Protein AF-A0A9Q4BL94-F1 (afdb_monomer_lite)

Sequence (124 aa):
MELKLKEVFRIASYGVIILLIGSLVKSIWLMSIPREQLTIKMFSHMPLSLTNLVNPYKMDHIMVGLFNSINIFEILWILTIGFLIKLLYNIKFTKSVIYSLGVWVLVLIFQTGLNLYVARVFHG

Radius of gyration: 17.13 Å; chains: 1; bounding box: 45×36×47 Å

Foldseek 3Di:
DDDDVVLVVVLVVVLVVLVVVQVVVLVVVQVPDPPVPDDPVSVLARPQFQCVVDPCVVDDPVVSSVSRVHGVSLVVSLQSSLVSCCVPVVDDSVVSSVVSVVVVVVVVVVVVVVVVVVCVVPVD

Structure (mmCIF, N/CA/C/O backbone):
data_AF-A0A9Q4BL94-F1
#
_entry.id   AF-A0A9Q4BL94-F1
#
loop_
_atom_site.group_PDB
_atom_site.id
_atom_site.type_symbol
_atom_site.label_atom_id
_atom_site.label_alt_id
_atom_site.label_comp_id
_atom_site.label_asym_id
_atom_site.label_entity_id
_atom_site.label_seq_id
_atom_site.pdbx_PDB_ins_code
_atom_site.Cartn_x
_atom_site.Cartn_y
_atom_site.Cartn_z
_atom_site.occupancy
_atom_site.B_iso_or_equiv
_atom_site.auth_seq_id
_atom_site.auth_comp_id
_atom_site.auth_asym_id
_atom_site.auth_atom_id
_atom_site.pdbx_PDB_model_num
ATOM 1 N N . MET A 1 1 ? -19.061 -3.035 21.469 1.00 48.56 1 MET A N 1
ATOM 2 C CA . MET A 1 1 ? -18.882 -2.096 20.342 1.00 48.56 1 MET A CA 1
ATOM 3 C C . MET A 1 1 ? -19.044 -2.908 19.072 1.00 48.56 1 MET A C 1
ATOM 5 O O . MET A 1 1 ? -18.126 -3.628 18.707 1.00 48.56 1 MET A O 1
ATOM 9 N N . GLU A 1 2 ? -20.240 -2.918 18.487 1.00 52.53 2 GLU A N 1
ATOM 10 C CA . GLU A 1 2 ? -20.509 -3.692 17.271 1.00 52.53 2 GLU A CA 1
ATOM 11 C C . GLU A 1 2 ? -19.947 -2.942 16.061 1.00 52.53 2 GLU A C 1
ATOM 13 O O . GLU A 1 2 ? -20.432 -1.868 15.703 1.00 52.53 2 GLU A O 1
ATOM 18 N N . LEU A 1 3 ? -18.898 -3.489 15.443 1.00 57.25 3 LEU A N 1
ATOM 19 C CA . LEU A 1 3 ? -18.441 -3.026 14.136 1.00 57.25 3 LEU A CA 1
ATOM 20 C C . LEU A 1 3 ? -19.506 -3.396 13.098 1.00 57.25 3 LEU A C 1
ATOM 22 O O . LEU A 1 3 ? -19.695 -4.571 12.783 1.00 57.25 3 LEU A O 1
ATOM 26 N N . LYS A 1 4 ? -20.198 -2.398 12.541 1.00 73.69 4 LYS A N 1
ATOM 27 C CA . LYS A 1 4 ? -21.145 -2.635 11.447 1.00 73.69 4 LYS A CA 1
ATOM 28 C C . LYS A 1 4 ? -20.367 -3.091 10.214 1.00 73.69 4 LYS A C 1
ATOM 30 O O . LYS A 1 4 ? -19.515 -2.361 9.713 1.00 73.69 4 LYS A O 1
ATOM 35 N N . LEU A 1 5 ? -20.705 -4.264 9.673 1.00 70.44 5 LEU A N 1
ATOM 36 C CA . LEU A 1 5 ? -20.055 -4.853 8.489 1.00 70.44 5 LEU A CA 1
ATOM 37 C C . LEU A 1 5 ? -19.967 -3.866 7.306 1.00 70.44 5 LEU A C 1
ATOM 39 O O . LEU A 1 5 ? -18.965 -3.810 6.597 1.00 70.44 5 LEU A O 1
ATOM 43 N N . LYS A 1 6 ? -20.996 -3.022 7.145 1.00 73.12 6 LYS A N 1
ATOM 44 C CA . LYS A 1 6 ? -21.053 -1.946 6.143 1.00 73.12 6 LYS A CA 1
ATOM 45 C C . LYS A 1 6 ? -19.893 -0.951 6.260 1.00 73.12 6 LYS A C 1
ATOM 47 O O . LYS A 1 6 ? -19.394 -0.475 5.245 1.00 73.12 6 LYS A O 1
ATOM 52 N N . GLU A 1 7 ? -19.469 -0.620 7.475 1.00 71.88 7 GLU A N 1
ATOM 53 C CA . GLU A 1 7 ? -18.373 0.322 7.719 1.00 71.88 7 GLU A CA 1
ATOM 54 C C . GLU A 1 7 ? -17.027 -0.317 7.392 1.00 71.88 7 GLU A C 1
ATOM 56 O O . GLU A 1 7 ? -16.232 0.292 6.682 1.00 71.88 7 GLU A O 1
ATOM 61 N N . VAL A 1 8 ? -16.820 -1.572 7.803 1.00 72.19 8 VAL A N 1
ATOM 62 C CA . VAL A 1 8 ? -15.623 -2.356 7.456 1.00 72.19 8 VAL A CA 1
ATOM 63 C C . VAL A 1 8 ? -15.482 -2.480 5.940 1.00 72.19 8 VAL A C 1
ATOM 65 O O . VAL A 1 8 ? -14.415 -2.203 5.394 1.00 72.19 8 VAL A O 1
ATOM 68 N N . PHE A 1 9 ? -16.572 -2.811 5.244 1.00 72.38 9 PHE A N 1
ATOM 69 C CA . PHE A 1 9 ? -16.577 -2.916 3.786 1.00 72.38 9 PHE A CA 1
ATOM 70 C C . PHE A 1 9 ? -16.259 -1.578 3.110 1.00 72.38 9 PHE A C 1
ATOM 72 O O . PHE A 1 9 ? -15.504 -1.528 2.138 1.00 72.38 9 PHE A O 1
ATOM 79 N N . ARG A 1 10 ? -16.790 -0.472 3.647 1.00 74.62 10 ARG A N 1
ATOM 80 C CA . ARG A 1 10 ? -16.525 0.872 3.124 1.00 74.62 10 ARG A CA 1
ATOM 81 C C . ARG A 1 10 ? -15.053 1.260 3.290 1.00 74.62 10 ARG A C 1
ATOM 83 O O . ARG A 1 10 ? -14.454 1.755 2.342 1.00 74.62 10 ARG A O 1
ATOM 90 N N . ILE A 1 11 ? -14.464 0.997 4.459 1.00 74.94 11 ILE A N 1
ATOM 91 C CA . ILE A 1 11 ? -13.032 1.221 4.720 1.00 74.94 11 ILE A CA 1
ATOM 92 C C . ILE A 1 11 ? -12.180 0.387 3.754 1.00 74.94 11 ILE A C 1
ATOM 94 O O . ILE A 1 1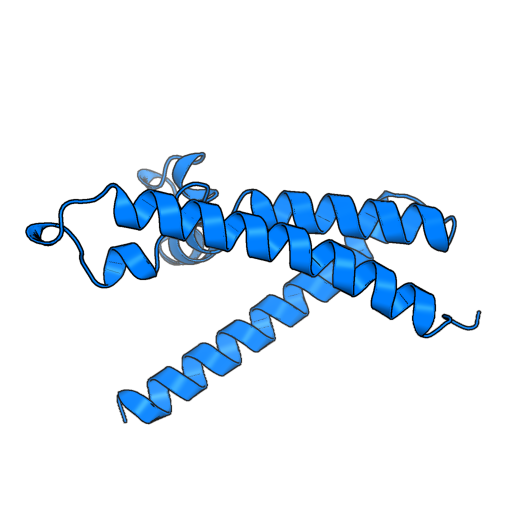1 ? -11.298 0.932 3.094 1.00 74.94 11 ILE A O 1
ATOM 98 N N . ALA A 1 12 ? -12.483 -0.908 3.621 1.00 71.44 12 ALA A N 1
ATOM 99 C CA . ALA A 1 12 ? -11.765 -1.806 2.719 1.00 71.44 12 ALA A CA 1
ATOM 100 C C . ALA A 1 12 ? -11.833 -1.328 1.259 1.00 71.44 12 ALA A C 1
ATOM 102 O O . ALA A 1 12 ? -10.811 -1.269 0.580 1.00 71.44 12 ALA A O 1
ATOM 103 N N . SER A 1 13 ? -13.014 -0.901 0.802 1.00 73.88 13 SER A N 1
ATOM 104 C CA . SER A 1 13 ? -13.227 -0.403 -0.563 1.00 73.88 13 SER A CA 1
ATOM 105 C C . SER A 1 13 ? -12.389 0.843 -0.869 1.00 73.88 13 SER A C 1
ATOM 107 O O . SER A 1 13 ? -11.781 0.926 -1.935 1.00 73.88 13 SER A O 1
ATOM 109 N N . TYR A 1 14 ? -12.293 1.792 0.069 1.00 74.62 14 TYR A N 1
ATOM 110 C CA . TYR A 1 14 ? -11.435 2.970 -0.106 1.00 74.62 14 TYR A CA 1
ATOM 111 C C . TYR A 1 14 ? -9.952 2.606 -0.176 1.00 74.62 14 TYR A C 1
ATOM 113 O O . TYR A 1 14 ? -9.217 3.183 -0.976 1.00 74.62 14 TYR A O 1
ATOM 121 N N . GLY A 1 15 ? -9.524 1.618 0.610 1.00 73.19 15 GLY A N 1
ATOM 122 C CA . GLY A 1 15 ? -8.172 1.083 0.518 1.00 73.19 15 GLY A CA 1
ATOM 123 C C . GLY A 1 15 ? -7.869 0.501 -0.862 1.00 73.19 15 GLY A C 1
ATOM 124 O O . GLY A 1 15 ? -6.831 0.794 -1.450 1.00 73.19 15 GLY A O 1
ATOM 125 N N . VAL A 1 16 ? -8.791 -0.281 -1.423 1.00 76.25 16 VAL A N 1
ATOM 126 C CA . VAL A 1 16 ? -8.609 -0.905 -2.744 1.00 76.25 16 VAL A CA 1
ATOM 127 C C . VAL A 1 16 ? -8.404 0.139 -3.846 1.00 76.25 16 VAL A C 1
ATOM 129 O O . VAL A 1 16 ? -7.553 -0.058 -4.709 1.00 76.25 16 VAL A O 1
ATOM 132 N N . ILE A 1 17 ? -9.102 1.278 -3.794 1.00 79.19 17 ILE A N 1
ATOM 133 C CA . ILE A 1 17 ? -8.955 2.353 -4.793 1.00 79.19 17 ILE A CA 1
ATOM 134 C C . ILE A 1 17 ? -7.507 2.860 -4.870 1.00 79.19 17 ILE A C 1
ATOM 136 O O . ILE A 1 17 ? -6.979 3.042 -5.964 1.00 79.19 17 ILE A O 1
ATOM 140 N N . ILE A 1 18 ? -6.833 3.038 -3.731 1.00 79.56 18 ILE A N 1
ATOM 141 C CA . ILE A 1 18 ? -5.442 3.521 -3.696 1.00 79.56 18 ILE A CA 1
ATOM 142 C C . ILE A 1 18 ? -4.490 2.503 -4.339 1.00 79.56 18 ILE A C 1
ATOM 144 O O . ILE A 1 18 ? -3.602 2.876 -5.107 1.00 79.56 18 ILE A O 1
ATOM 148 N N . LEU A 1 19 ? -4.710 1.211 -4.084 1.00 77.25 19 LEU A N 1
ATOM 149 C CA . LEU A 1 19 ? -3.912 0.135 -4.679 1.00 77.25 19 LEU A CA 1
ATOM 150 C C . LEU A 1 19 ? -4.157 0.004 -6.191 1.00 77.25 19 LEU A C 1
ATOM 152 O O . LEU A 1 19 ? -3.222 -0.252 -6.957 1.00 77.25 19 LEU A O 1
ATOM 156 N N . LEU A 1 20 ? -5.395 0.231 -6.640 1.00 79.00 20 LEU A N 1
ATOM 157 C CA . LEU A 1 20 ? -5.743 0.270 -8.062 1.00 79.00 20 LEU A CA 1
ATOM 158 C C . LEU A 1 20 ? -5.053 1.433 -8.778 1.00 79.00 20 LEU A C 1
ATOM 160 O O . LEU A 1 20 ? -4.498 1.232 -9.857 1.00 79.00 20 LEU A O 1
ATOM 164 N N . ILE A 1 21 ? -5.015 2.621 -8.166 1.00 81.81 21 ILE A N 1
ATOM 165 C CA . ILE A 1 21 ? -4.277 3.771 -8.710 1.00 81.81 21 ILE A CA 1
ATOM 166 C C . ILE A 1 21 ? -2.788 3.431 -8.843 1.00 81.81 21 ILE A C 1
ATOM 168 O O . ILE A 1 21 ? -2.203 3.670 -9.898 1.00 81.81 21 ILE A O 1
ATOM 172 N N . GLY A 1 22 ? -2.181 2.806 -7.828 1.00 78.38 22 GLY A N 1
ATOM 173 C CA . GLY A 1 22 ? -0.787 2.355 -7.915 1.00 78.38 22 GLY A CA 1
ATOM 174 C C . GLY A 1 22 ? -0.547 1.359 -9.058 1.00 78.38 22 GLY A C 1
ATOM 175 O O . GLY A 1 22 ? 0.442 1.464 -9.787 1.00 78.38 22 GLY A O 1
ATOM 176 N N . SER A 1 23 ? -1.490 0.442 -9.277 1.00 77.00 23 SER A N 1
ATOM 177 C CA . SER A 1 23 ? -1.442 -0.527 -10.381 1.00 77.00 23 SER A CA 1
ATOM 178 C C . SER A 1 23 ? -1.583 0.139 -11.756 1.00 77.00 23 SER A C 1
ATOM 180 O O . SER A 1 23 ? -0.887 -0.240 -12.702 1.00 77.00 23 SER A O 1
ATOM 182 N N . LEU A 1 24 ? -2.431 1.165 -11.873 1.00 82.94 24 LEU A N 1
ATOM 183 C CA . LEU A 1 24 ? -2.563 1.973 -13.089 1.00 82.94 24 LEU A CA 1
ATOM 184 C C . LEU A 1 24 ? -1.276 2.742 -13.388 1.00 82.94 24 LEU A C 1
ATOM 186 O O . LEU A 1 24 ? -0.790 2.690 -14.514 1.00 82.94 24 LEU A O 1
ATOM 190 N N . VAL A 1 25 ? -0.678 3.388 -12.383 1.00 81.25 25 VAL A N 1
ATOM 191 C CA . VAL A 1 25 ? 0.595 4.112 -12.539 1.00 81.25 25 VAL A CA 1
ATOM 192 C C . VAL A 1 25 ? 1.700 3.174 -13.018 1.00 81.25 25 VAL A C 1
ATOM 194 O O . VAL A 1 25 ? 2.420 3.504 -13.959 1.00 81.25 25 VAL A O 1
ATOM 197 N N . LYS A 1 26 ? 1.797 1.975 -12.435 1.00 79.06 26 LYS A N 1
ATOM 198 C CA . LYS A 1 26 ? 2.735 0.944 -12.895 1.00 79.06 26 LYS A CA 1
ATOM 199 C C . LYS A 1 26 ? 2.476 0.531 -14.344 1.00 79.06 26 LYS A C 1
ATOM 201 O O . LYS A 1 26 ? 3.422 0.397 -15.112 1.00 79.06 26 LYS A O 1
ATOM 206 N N . SER A 1 27 ? 1.213 0.348 -14.721 1.00 81.19 27 SER A N 1
ATOM 207 C CA . SER A 1 27 ? 0.834 -0.054 -16.080 1.00 81.19 27 SER A CA 1
ATOM 208 C C . SER A 1 27 ? 1.185 1.022 -17.108 1.00 81.19 27 SER A C 1
ATOM 210 O O . SER A 1 27 ? 1.775 0.707 -18.137 1.00 81.19 27 SER A O 1
ATOM 212 N N . ILE A 1 28 ? 0.900 2.292 -16.803 1.00 83.81 28 ILE A N 1
ATOM 213 C CA . ILE A 1 28 ? 1.270 3.437 -17.647 1.00 83.81 28 ILE A CA 1
ATOM 214 C C . ILE A 1 28 ? 2.792 3.524 -17.782 1.00 83.81 28 ILE A C 1
ATOM 216 O O . ILE A 1 28 ? 3.304 3.688 -18.884 1.00 83.81 28 ILE A O 1
ATOM 220 N N . TRP A 1 29 ? 3.529 3.368 -16.679 1.00 80.00 29 TRP A N 1
ATOM 221 C CA . TRP A 1 29 ? 4.990 3.376 -16.708 1.00 80.00 29 TRP A CA 1
ATOM 222 C C . TRP A 1 29 ? 5.560 2.249 -17.580 1.00 80.00 29 TRP A C 1
ATOM 224 O O . TRP A 1 29 ? 6.424 2.513 -18.409 1.00 80.00 29 TRP A O 1
ATOM 234 N N . LEU A 1 30 ? 5.036 1.023 -17.460 1.00 79.06 30 LEU A N 1
ATOM 235 C CA . LEU A 1 30 ? 5.444 -0.108 -18.303 1.00 79.06 30 LEU A CA 1
ATOM 236 C C . LEU A 1 30 ? 5.107 0.111 -19.786 1.00 79.06 30 LEU A C 1
ATOM 238 O O . LEU A 1 30 ? 5.894 -0.280 -20.642 1.00 79.06 30 LEU A O 1
ATOM 242 N N . MET A 1 31 ? 3.972 0.746 -20.101 1.00 82.19 31 MET A N 1
ATOM 243 C CA . MET A 1 31 ? 3.599 1.088 -21.483 1.00 82.19 31 MET A CA 1
ATOM 244 C C . MET A 1 31 ? 4.546 2.109 -22.122 1.00 82.19 31 MET A C 1
ATOM 246 O O . MET A 1 31 ? 4.705 2.107 -23.340 1.00 82.19 31 MET A O 1
ATOM 250 N N . SER A 1 32 ? 5.185 2.956 -21.315 1.00 81.62 32 SER A N 1
ATOM 251 C CA . SER A 1 32 ? 6.165 3.941 -21.782 1.00 81.62 32 SER A CA 1
ATOM 252 C C . SER A 1 32 ? 7.540 3.337 -22.099 1.00 81.62 32 SER A C 1
ATOM 254 O O . SER A 1 32 ? 8.397 4.044 -22.626 1.00 81.62 32 SER A O 1
ATOM 256 N N . ILE A 1 33 ? 7.778 2.058 -21.780 1.00 79.25 33 ILE A N 1
ATOM 257 C CA . ILE A 1 33 ? 9.057 1.376 -22.021 1.00 79.25 33 ILE A CA 1
ATOM 258 C C . ILE A 1 33 ? 8.994 0.621 -23.362 1.00 79.25 33 ILE A C 1
ATOM 260 O O . ILE A 1 33 ? 8.059 -0.156 -23.582 1.00 79.25 33 ILE A O 1
ATOM 264 N N . PRO A 1 34 ? 9.986 0.789 -24.262 1.00 80.31 34 PRO A N 1
ATOM 265 C CA . PRO A 1 34 ? 10.073 0.018 -25.500 1.00 80.31 34 PRO A CA 1
ATOM 266 C C . PRO A 1 34 ? 10.082 -1.491 -25.232 1.00 80.31 34 PRO A C 1
ATOM 268 O O . PRO A 1 34 ? 10.744 -1.962 -24.305 1.00 80.31 34 PRO A O 1
ATOM 271 N N . ARG A 1 35 ? 9.389 -2.272 -26.071 1.00 74.81 35 ARG A N 1
ATOM 272 C CA . ARG A 1 35 ? 9.222 -3.721 -25.851 1.00 74.81 35 ARG A CA 1
ATOM 273 C C . ARG A 1 35 ? 10.547 -4.476 -25.746 1.00 74.81 35 ARG A C 1
ATOM 275 O O . ARG A 1 35 ? 10.624 -5.418 -24.967 1.00 74.81 35 ARG A O 1
ATOM 282 N N . GLU A 1 36 ? 11.581 -4.050 -26.471 1.00 79.62 36 GLU A N 1
ATOM 283 C CA . GLU A 1 36 ? 12.905 -4.688 -26.431 1.00 79.62 36 GLU A CA 1
ATOM 284 C C . GLU A 1 36 ? 13.615 -4.541 -25.074 1.00 79.62 36 GLU A C 1
ATOM 286 O O . GLU A 1 36 ? 14.529 -5.304 -24.772 1.00 79.62 36 GLU A O 1
ATOM 291 N N . GLN A 1 37 ? 13.201 -3.572 -24.251 1.00 74.06 37 GLN A N 1
ATOM 292 C CA . GLN A 1 37 ? 13.799 -3.282 -22.945 1.00 74.06 37 GLN A CA 1
ATOM 293 C C . GLN A 1 37 ? 12.976 -3.848 -21.778 1.00 74.06 37 GLN A C 1
ATOM 295 O O . GLN A 1 37 ? 13.439 -3.825 -20.636 1.00 74.06 37 GLN A O 1
ATOM 300 N N . LEU A 1 38 ? 11.775 -4.383 -22.042 1.00 73.62 38 LEU A N 1
ATOM 301 C CA . LEU A 1 38 ? 10.929 -4.998 -21.021 1.00 73.62 38 LEU A CA 1
ATOM 302 C C . LEU A 1 38 ? 11.568 -6.292 -20.517 1.00 73.62 38 LEU A C 1
ATOM 304 O O . LEU A 1 38 ? 11.658 -7.294 -21.222 1.00 73.62 38 LEU A O 1
ATOM 308 N N . THR A 1 39 ? 11.964 -6.289 -19.248 1.00 73.94 39 THR A N 1
ATOM 309 C CA . THR A 1 39 ? 12.471 -7.483 -18.563 1.00 73.94 39 THR A CA 1
ATOM 310 C C . THR A 1 39 ? 11.500 -7.935 -17.479 1.00 73.94 39 THR A C 1
ATOM 312 O O . THR A 1 39 ? 10.790 -7.125 -16.884 1.00 73.94 39 THR A O 1
ATOM 315 N N . ILE A 1 40 ? 11.508 -9.232 -17.150 1.00 65.69 40 ILE A N 1
ATOM 316 C CA . ILE A 1 40 ? 10.679 -9.809 -16.072 1.00 65.69 40 ILE A CA 1
ATOM 317 C C . ILE A 1 40 ?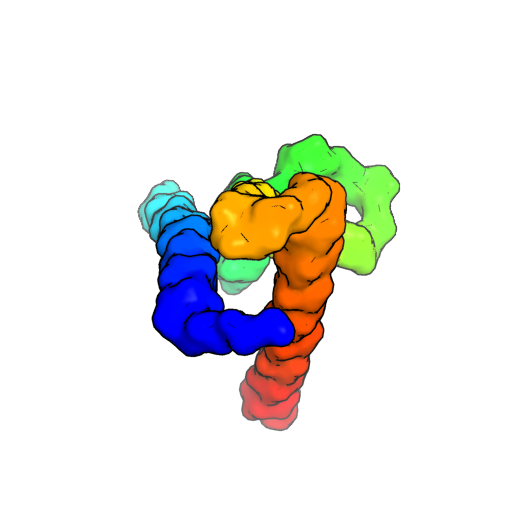 10.900 -9.062 -14.740 1.00 65.69 40 ILE A C 1
ATOM 319 O O . ILE A 1 40 ? 9.961 -8.840 -13.980 1.00 65.69 40 ILE A O 1
ATOM 323 N N . LYS A 1 41 ? 12.123 -8.574 -14.490 1.00 64.25 41 LYS A N 1
ATOM 324 C CA . LYS A 1 41 ? 12.459 -7.787 -13.293 1.00 64.25 41 LYS A CA 1
ATOM 325 C C . LYS A 1 41 ? 11.731 -6.438 -13.217 1.00 64.25 41 LYS A C 1
ATOM 327 O O . LYS A 1 41 ? 11.444 -5.970 -12.115 1.00 64.25 41 LYS A O 1
ATOM 332 N N . MET A 1 42 ? 11.377 -5.825 -14.347 1.00 66.56 42 MET A N 1
ATOM 333 C CA . MET A 1 42 ? 10.608 -4.571 -14.359 1.00 66.56 42 MET A CA 1
ATOM 334 C C . MET A 1 42 ? 9.163 -4.782 -13.900 1.00 66.56 42 MET A C 1
ATOM 336 O O . MET A 1 42 ? 8.582 -3.892 -13.286 1.00 66.56 42 MET A O 1
ATOM 340 N N . PHE A 1 43 ? 8.603 -5.980 -14.096 1.00 61.84 43 PHE A N 1
ATOM 341 C CA . PHE A 1 43 ? 7.283 -6.329 -13.566 1.00 61.84 43 PHE A CA 1
ATOM 342 C C . PHE A 1 43 ? 7.285 -6.518 -12.050 1.00 61.84 43 PHE A C 1
ATOM 344 O O . PHE A 1 43 ? 6.251 -6.315 -11.420 1.00 61.84 43 PHE A O 1
ATOM 351 N N . SER A 1 44 ? 8.420 -6.860 -11.440 1.00 64.19 44 SER A N 1
ATOM 352 C CA . SER A 1 44 ? 8.562 -6.880 -9.977 1.00 64.19 44 SER A CA 1
ATOM 353 C C . SER A 1 44 ? 8.874 -5.508 -9.374 1.00 64.19 44 SER A C 1
ATOM 355 O O . SER A 1 44 ? 8.794 -5.350 -8.161 1.00 64.19 44 SER A O 1
ATOM 357 N N . HIS A 1 45 ? 9.213 -4.512 -10.197 1.00 65.12 45 HIS A N 1
ATOM 358 C CA . HIS A 1 45 ? 9.596 -3.186 -9.727 1.00 65.12 45 HIS A CA 1
ATOM 359 C C . HIS A 1 45 ? 8.390 -2.236 -9.680 1.00 65.12 45 HIS A C 1
ATOM 361 O O . HIS A 1 45 ? 7.516 -2.266 -10.550 1.00 65.12 45 HIS A O 1
ATOM 367 N N . MET A 1 46 ? 8.334 -1.393 -8.648 1.00 68.62 46 MET A N 1
ATOM 368 C CA . MET A 1 46 ? 7.308 -0.363 -8.491 1.00 68.62 46 MET A CA 1
ATOM 369 C C . MET A 1 46 ? 7.978 1.014 -8.647 1.00 68.62 46 MET A C 1
ATOM 371 O O . MET A 1 46 ? 8.915 1.305 -7.899 1.00 68.62 46 MET A O 1
ATOM 375 N N . PRO A 1 47 ? 7.532 1.878 -9.581 1.00 57.88 47 PRO A N 1
ATOM 376 C CA . PRO A 1 47 ? 8.236 3.124 -9.911 1.00 57.88 47 PRO A CA 1
ATOM 377 C C . PRO A 1 47 ? 8.273 4.141 -8.755 1.00 57.88 47 PRO A C 1
ATOM 379 O O . PRO A 1 47 ? 9.182 4.962 -8.688 1.00 57.88 47 PRO A O 1
ATOM 382 N N . LEU A 1 48 ? 7.334 4.061 -7.807 1.00 68.38 48 LEU A N 1
ATOM 383 C CA . LEU A 1 48 ? 7.297 4.881 -6.586 1.00 68.38 48 LEU A CA 1
ATOM 384 C C . LEU A 1 48 ? 7.586 4.049 -5.324 1.00 68.38 48 LEU A C 1
ATOM 386 O O . LEU A 1 48 ? 6.929 4.213 -4.294 1.00 68.38 48 LEU A O 1
ATOM 390 N N . SER A 1 49 ? 8.521 3.104 -5.429 1.00 68.81 49 SER A N 1
ATOM 391 C CA . SER A 1 49 ? 9.035 2.329 -4.293 1.00 68.81 49 SER A CA 1
ATOM 392 C C . SER A 1 49 ? 9.919 3.183 -3.378 1.00 68.81 49 SER A C 1
ATOM 394 O O . SER A 1 49 ? 10.534 4.161 -3.812 1.00 68.81 49 SER A O 1
ATOM 396 N N . LEU A 1 50 ? 9.995 2.822 -2.096 1.00 62.94 50 LEU A N 1
ATOM 397 C CA . LEU A 1 50 ? 10.818 3.535 -1.116 1.00 62.94 50 LEU A CA 1
ATOM 398 C C . LEU A 1 50 ? 12.315 3.431 -1.416 1.00 62.94 50 LEU A C 1
ATOM 400 O O . LEU A 1 50 ? 13.071 4.342 -1.092 1.00 62.94 50 LEU A O 1
ATOM 404 N N . THR A 1 51 ? 12.743 2.351 -2.061 1.00 60.56 51 THR A N 1
ATOM 405 C CA . THR A 1 51 ? 14.103 2.171 -2.594 1.00 60.56 51 THR A CA 1
ATOM 406 C C . THR A 1 51 ? 14.520 3.268 -3.568 1.00 60.56 51 THR A C 1
ATOM 408 O O . THR A 1 51 ? 15.704 3.573 -3.631 1.00 60.56 51 THR A O 1
ATOM 411 N N . ASN A 1 52 ? 13.591 3.908 -4.285 1.00 63.22 52 ASN A N 1
ATOM 412 C CA . ASN A 1 52 ? 13.925 5.048 -5.148 1.00 63.22 52 ASN A CA 1
ATOM 413 C C . ASN A 1 52 ? 14.187 6.338 -4.351 1.00 63.22 52 ASN A C 1
ATOM 415 O O . ASN A 1 52 ? 14.777 7.280 -4.875 1.00 63.22 52 ASN A O 1
ATOM 419 N N . LEU A 1 53 ? 13.765 6.385 -3.083 1.00 62.41 53 LEU A N 1
ATOM 420 C CA . LEU A 1 53 ? 13.950 7.524 -2.179 1.00 62.41 53 LEU A CA 1
ATOM 421 C C . LEU A 1 53 ? 15.132 7.336 -1.216 1.00 62.41 53 LEU A C 1
ATOM 423 O O . LEU A 1 53 ? 15.582 8.306 -0.607 1.00 62.41 53 LEU A O 1
ATOM 427 N N . VAL A 1 54 ? 15.645 6.112 -1.066 1.00 59.81 54 VAL A N 1
ATOM 428 C CA . VAL A 1 54 ? 16.736 5.782 -0.141 1.00 59.81 54 VAL A CA 1
ATOM 429 C C . VAL A 1 54 ? 17.921 5.223 -0.915 1.00 59.81 54 VAL A C 1
ATOM 431 O O . VAL A 1 54 ? 17.745 4.343 -1.740 1.00 59.81 54 VAL A O 1
ATOM 434 N N . ASN A 1 55 ? 19.140 5.703 -0.641 1.00 60.38 55 ASN A N 1
ATOM 435 C CA . ASN A 1 55 ? 20.342 5.251 -1.345 1.00 60.38 55 ASN A CA 1
ATOM 436 C C . ASN A 1 55 ? 20.587 3.738 -1.101 1.00 60.38 55 ASN A C 1
ATOM 438 O O . ASN A 1 55 ? 21.024 3.368 -0.004 1.00 60.38 55 ASN A O 1
ATOM 442 N N . PRO A 1 56 ? 20.350 2.864 -2.101 1.00 58.06 56 PRO A N 1
ATOM 443 C CA . PRO A 1 56 ? 20.359 1.414 -1.910 1.00 58.06 56 PRO A CA 1
ATOM 444 C C . PRO A 1 56 ? 21.766 0.864 -1.639 1.00 58.06 56 PRO A C 1
ATOM 446 O O . PRO A 1 56 ? 21.897 -0.220 -1.083 1.00 58.06 56 PRO A O 1
ATOM 449 N N . TYR A 1 57 ? 22.821 1.629 -1.941 1.00 59.25 57 TYR A N 1
ATOM 450 C CA . TYR A 1 57 ? 24.216 1.250 -1.687 1.00 59.25 57 TYR A CA 1
AT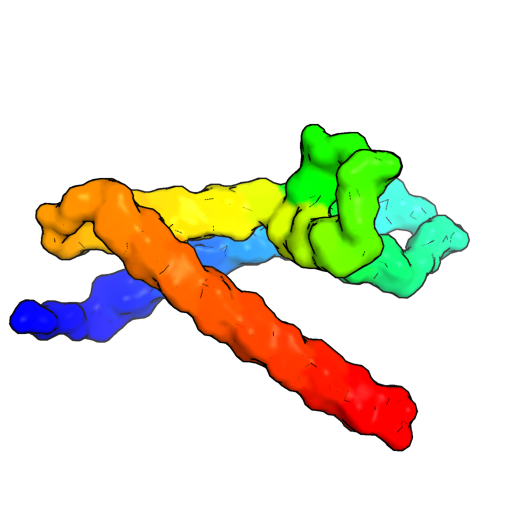OM 451 C C . TYR A 1 57 ? 24.594 1.213 -0.199 1.00 59.25 57 TYR A C 1
ATOM 453 O O . TYR A 1 57 ? 25.683 0.762 0.145 1.00 59.25 57 TYR A O 1
ATOM 461 N N . LYS A 1 58 ? 23.717 1.695 0.691 1.00 64.00 58 LYS A N 1
ATOM 462 C CA . LYS A 1 58 ? 23.924 1.674 2.147 1.00 64.00 58 LYS A CA 1
ATOM 463 C C . LYS A 1 58 ? 23.039 0.657 2.874 1.00 64.00 58 LYS A C 1
ATOM 465 O O . LYS A 1 58 ? 23.043 0.639 4.102 1.00 64.00 58 LYS A O 1
ATOM 470 N N . MET A 1 59 ? 22.256 -0.144 2.150 1.00 59.59 59 MET A N 1
ATOM 471 C CA . MET A 1 59 ? 21.264 -1.052 2.730 1.00 59.59 59 MET A CA 1
ATOM 472 C C . MET A 1 59 ? 21.598 -2.515 2.461 1.00 59.59 59 MET A C 1
ATOM 474 O O . MET A 1 59 ? 22.039 -2.881 1.376 1.00 59.59 59 MET A O 1
ATOM 478 N N . ASP A 1 60 ? 21.344 -3.350 3.466 1.00 66.38 60 ASP A N 1
ATOM 479 C CA . ASP A 1 60 ? 21.492 -4.800 3.378 1.00 66.38 60 ASP A CA 1
ATOM 480 C C . ASP A 1 60 ? 20.523 -5.394 2.334 1.00 66.38 60 ASP A C 1
ATOM 482 O O . ASP A 1 60 ? 19.416 -4.881 2.136 1.00 66.38 60 ASP A O 1
ATOM 486 N N . HIS A 1 61 ? 20.901 -6.487 1.667 1.00 61.16 61 HIS A N 1
ATOM 487 C CA . HIS A 1 61 ? 20.163 -7.046 0.523 1.00 61.16 61 HIS A CA 1
ATOM 488 C C . HIS A 1 61 ? 18.706 -7.411 0.858 1.00 61.16 61 HIS A C 1
ATOM 490 O O . HIS A 1 61 ? 17.816 -7.277 0.014 1.00 61.16 61 HIS A O 1
ATOM 496 N N . ILE A 1 62 ? 18.443 -7.814 2.105 1.00 59.81 62 ILE A N 1
ATOM 497 C CA . ILE A 1 62 ? 17.095 -8.120 2.609 1.00 59.81 62 ILE A CA 1
ATOM 498 C C . ILE A 1 62 ? 16.256 -6.840 2.747 1.00 59.81 62 ILE A C 1
ATOM 500 O O . ILE A 1 62 ? 15.085 -6.812 2.362 1.00 59.81 62 ILE A O 1
ATOM 504 N N . MET A 1 63 ? 16.862 -5.755 3.238 1.00 58.72 63 MET A N 1
ATOM 505 C CA . MET A 1 63 ? 16.202 -4.452 3.374 1.00 58.72 63 MET A CA 1
ATOM 506 C C . MET A 1 63 ? 15.864 -3.860 2.006 1.00 58.72 63 MET A C 1
ATOM 508 O O . MET A 1 63 ? 14.784 -3.304 1.837 1.00 58.72 63 MET A O 1
ATOM 512 N N . VAL A 1 64 ? 16.724 -4.055 1.004 1.00 61.50 64 VAL A N 1
ATOM 513 C CA . VAL A 1 64 ? 16.459 -3.623 -0.379 1.00 61.50 64 VAL A CA 1
ATOM 514 C C . VAL A 1 64 ? 15.244 -4.346 -0.973 1.00 61.50 64 VAL A C 1
ATOM 516 O O . VAL A 1 64 ? 14.420 -3.712 -1.632 1.00 61.50 64 VAL A O 1
ATOM 519 N N . GLY A 1 65 ? 15.078 -5.649 -0.715 1.00 60.88 65 GLY A N 1
ATOM 520 C CA . GLY A 1 65 ? 13.901 -6.408 -1.162 1.00 60.88 65 GLY A CA 1
ATOM 521 C C . GLY A 1 65 ? 12.595 -5.927 -0.518 1.00 60.88 65 GLY A C 1
ATOM 522 O O . GLY A 1 65 ? 11.586 -5.738 -1.204 1.00 60.88 65 GLY A O 1
ATOM 523 N N . LEU A 1 66 ? 12.629 -5.653 0.789 1.00 61.66 66 LEU A N 1
ATOM 524 C CA . LEU A 1 66 ? 11.481 -5.112 1.522 1.00 61.66 66 LEU A CA 1
ATOM 525 C C . LEU A 1 66 ? 11.136 -3.689 1.068 1.00 61.66 66 LEU A C 1
ATOM 527 O O . LEU A 1 66 ? 9.983 -3.411 0.758 1.00 61.66 66 LEU A O 1
ATOM 531 N N . PHE A 1 67 ? 12.120 -2.799 0.946 1.00 63.88 67 PHE A N 1
ATOM 532 C CA . PHE A 1 67 ? 11.897 -1.408 0.534 1.00 63.88 67 PHE A CA 1
ATOM 533 C C . PHE A 1 67 ? 11.485 -1.277 -0.941 1.00 63.88 67 PHE A C 1
ATOM 535 O O . PHE A 1 67 ? 10.810 -0.313 -1.290 1.00 63.88 67 PHE A O 1
ATOM 542 N N . ASN A 1 68 ? 11.836 -2.246 -1.797 1.00 63.38 68 ASN A N 1
ATOM 54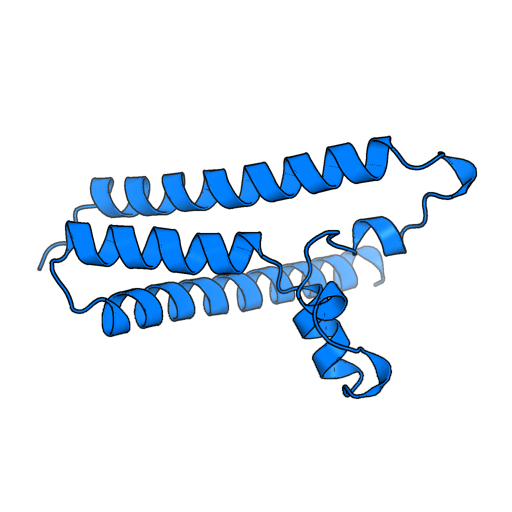3 C CA . ASN A 1 68 ? 11.293 -2.344 -3.157 1.00 63.38 68 ASN A CA 1
ATOM 544 C C . ASN A 1 68 ? 9.808 -2.713 -3.165 1.00 63.38 68 ASN A C 1
ATOM 546 O O . ASN A 1 68 ? 9.086 -2.335 -4.088 1.00 63.38 68 ASN A O 1
ATOM 550 N N . SER A 1 69 ? 9.367 -3.466 -2.158 1.00 62.69 69 SER A N 1
ATOM 551 C CA . SER A 1 69 ? 7.972 -3.881 -2.017 1.00 62.69 69 SER A CA 1
ATOM 552 C C . SER A 1 69 ? 7.119 -2.738 -1.464 1.00 62.69 69 SER A C 1
ATOM 554 O O . SER A 1 69 ? 6.010 -2.515 -1.946 1.00 62.69 69 SER A O 1
ATOM 556 N N . ILE A 1 70 ? 7.673 -1.956 -0.528 1.00 68.38 70 ILE A N 1
ATOM 557 C CA . ILE A 1 70 ? 6.989 -0.802 0.058 1.00 68.38 70 ILE A CA 1
ATOM 558 C C . ILE A 1 70 ? 7.000 0.366 -0.923 1.00 68.38 70 ILE A C 1
ATOM 560 O O . ILE A 1 70 ? 8.045 0.907 -1.284 1.00 68.38 70 ILE A O 1
ATOM 564 N N . ASN A 1 71 ? 5.813 0.800 -1.322 1.00 76.19 71 ASN A N 1
ATOM 565 C CA . ASN A 1 71 ? 5.636 1.922 -2.232 1.00 76.19 71 ASN A CA 1
ATOM 566 C C . ASN A 1 71 ? 4.856 3.067 -1.580 1.00 76.19 71 ASN A C 1
ATOM 568 O O . ASN A 1 71 ? 4.192 2.904 -0.556 1.00 76.19 71 ASN A O 1
ATOM 572 N N . ILE A 1 72 ? 4.922 4.253 -2.185 1.00 75.06 72 ILE A N 1
ATOM 573 C CA . ILE A 1 72 ? 4.239 5.435 -1.648 1.00 75.06 72 ILE A CA 1
ATOM 574 C C . ILE A 1 72 ? 2.714 5.255 -1.591 1.00 75.06 72 ILE A C 1
ATOM 576 O O . ILE A 1 72 ? 2.061 5.843 -0.731 1.00 75.06 72 ILE A O 1
ATOM 580 N N . PHE A 1 73 ? 2.142 4.406 -2.455 1.00 78.88 73 PHE A N 1
ATOM 581 C CA . PHE A 1 73 ? 0.716 4.084 -2.427 1.00 78.88 73 PHE A CA 1
ATOM 582 C C . PHE A 1 73 ? 0.347 3.248 -1.205 1.00 78.88 73 PHE A C 1
ATOM 584 O O . PHE A 1 73 ? -0.734 3.439 -0.666 1.00 78.88 73 PHE A O 1
ATOM 591 N N . GLU A 1 74 ? 1.236 2.390 -0.708 1.00 77.06 74 GLU A N 1
ATOM 592 C CA . GLU A 1 74 ? 1.033 1.660 0.546 1.00 77.06 74 GLU A CA 1
ATOM 593 C C . GLU A 1 74 ? 1.090 2.590 1.759 1.00 77.06 74 GLU A C 1
ATOM 595 O O . GLU A 1 74 ? 0.272 2.466 2.669 1.00 77.06 74 GLU A O 1
ATOM 600 N N . ILE A 1 75 ? 1.978 3.587 1.752 1.00 81.50 75 ILE A N 1
ATOM 601 C CA . ILE A 1 75 ? 1.988 4.624 2.796 1.00 81.50 75 ILE A CA 1
ATOM 602 C C . ILE A 1 75 ? 0.686 5.429 2.759 1.00 81.50 75 ILE A C 1
ATOM 604 O O . ILE A 1 75 ? 0.047 5.622 3.795 1.00 81.50 75 ILE A O 1
ATOM 608 N N . LEU A 1 76 ? 0.268 5.877 1.571 1.00 83.50 76 LEU A N 1
ATOM 609 C CA . LEU A 1 76 ? -1.000 6.587 1.393 1.00 83.50 76 LEU A CA 1
ATOM 610 C C . LEU A 1 76 ? -2.181 5.724 1.834 1.00 83.50 76 LEU A C 1
ATOM 612 O O . LEU A 1 76 ? -3.070 6.217 2.521 1.00 83.50 76 LEU A O 1
ATOM 616 N N . TRP A 1 77 ? -2.153 4.430 1.524 1.00 84.38 77 TRP A N 1
ATOM 617 C CA . TRP A 1 77 ? -3.147 3.465 1.971 1.00 84.38 77 TRP A CA 1
ATOM 618 C C . TRP A 1 77 ? -3.230 3.416 3.497 1.00 84.38 77 TRP A C 1
ATOM 620 O O . TRP A 1 77 ? -4.315 3.591 4.050 1.00 84.38 77 TRP A O 1
ATOM 630 N N . ILE A 1 78 ? -2.092 3.270 4.189 1.00 85.38 78 ILE A N 1
ATOM 631 C CA . ILE A 1 78 ? -2.036 3.231 5.659 1.00 85.38 78 ILE A CA 1
ATOM 632 C C . ILE A 1 78 ? -2.596 4.527 6.261 1.00 85.38 78 ILE A C 1
ATOM 634 O O . ILE A 1 78 ? -3.371 4.492 7.221 1.00 85.38 78 ILE A O 1
ATOM 638 N N . LEU A 1 79 ? -2.239 5.682 5.694 1.00 86.19 79 LEU A N 1
ATOM 639 C CA . LEU A 1 79 ? -2.719 6.980 6.170 1.00 86.19 79 LEU A CA 1
ATOM 640 C C . LEU A 1 79 ? -4.221 7.164 5.930 1.00 86.19 79 LEU A C 1
ATOM 642 O O . LEU A 1 79 ? -4.928 7.609 6.837 1.00 86.19 79 LEU A O 1
ATOM 646 N N . THR A 1 80 ? -4.730 6.799 4.752 1.00 86.06 80 THR A N 1
ATOM 647 C CA . THR A 1 80 ? -6.156 6.909 4.422 1.00 86.06 80 THR A CA 1
ATOM 648 C C . THR A 1 80 ? -6.999 5.965 5.270 1.00 86.06 80 THR A C 1
ATOM 650 O O . THR A 1 80 ? -8.000 6.394 5.843 1.00 86.06 80 THR A O 1
ATOM 653 N N . ILE A 1 81 ? -6.589 4.704 5.415 1.00 84.75 81 ILE A N 1
ATOM 654 C CA . ILE A 1 81 ? -7.291 3.728 6.256 1.00 84.75 81 ILE A CA 1
ATOM 655 C C . ILE A 1 81 ? -7.230 4.149 7.724 1.00 84.75 81 ILE A C 1
ATOM 657 O O . ILE A 1 81 ? -8.264 4.182 8.391 1.00 84.75 81 ILE A O 1
ATOM 661 N N . GLY A 1 82 ? -6.063 4.573 8.220 1.00 84.94 82 GLY A N 1
ATOM 662 C CA . GLY A 1 82 ? -5.921 5.119 9.570 1.00 84.94 82 GLY A CA 1
ATOM 663 C C . GLY A 1 82 ? -6.816 6.341 9.813 1.00 84.94 82 GLY A C 1
ATOM 664 O O . GLY A 1 82 ? -7.443 6.452 10.868 1.00 84.94 82 GLY A O 1
ATOM 665 N N . PHE A 1 83 ? -6.945 7.237 8.833 1.00 86.38 83 PHE A N 1
ATOM 666 C CA . PHE A 1 83 ? -7.850 8.383 8.918 1.00 86.38 83 PHE A CA 1
ATOM 667 C C . PHE A 1 83 ? -9.329 7.966 8.924 1.00 86.38 83 PHE A C 1
ATOM 669 O O . PHE A 1 83 ? -10.106 8.483 9.727 1.00 86.38 83 PHE A O 1
ATOM 676 N N . LEU A 1 84 ? -9.722 6.998 8.091 1.00 83.50 84 LEU A N 1
ATOM 677 C CA . LEU A 1 84 ? -11.091 6.475 8.049 1.00 83.50 84 LEU A CA 1
ATOM 678 C C . LEU A 1 84 ? -11.474 5.758 9.347 1.00 83.50 84 LEU A C 1
ATOM 680 O O . LEU A 1 84 ? -12.570 5.976 9.861 1.00 83.50 84 LEU A O 1
ATOM 684 N N . ILE A 1 85 ? -10.565 4.957 9.910 1.00 83.88 85 ILE A N 1
ATOM 685 C CA . ILE A 1 85 ? -10.746 4.295 11.209 1.00 83.88 85 ILE A CA 1
ATOM 686 C C . ILE A 1 85 ? -10.900 5.345 12.316 1.00 83.88 85 ILE A C 1
ATOM 688 O O . ILE A 1 85 ? -11.816 5.236 13.134 1.00 83.88 85 ILE A O 1
ATOM 692 N N . LYS A 1 86 ? -10.055 6.388 12.327 1.00 86.19 86 LYS A N 1
ATOM 693 C CA . LYS A 1 86 ? -10.191 7.516 13.263 1.00 86.19 86 LYS A CA 1
ATOM 694 C C . LYS A 1 86 ? -11.579 8.145 13.155 1.00 86.19 86 LYS A C 1
ATOM 696 O O . LYS A 1 86 ? -12.208 8.391 14.178 1.00 86.19 86 LYS A O 1
ATOM 701 N N . LEU A 1 87 ? -12.038 8.416 11.934 1.00 84.56 87 LEU A N 1
ATOM 702 C CA . LEU A 1 87 ? -13.301 9.108 11.680 1.00 84.56 87 LEU A CA 1
ATOM 703 C C . LEU A 1 87 ? -14.519 8.261 12.078 1.00 84.56 87 LEU A C 1
ATOM 705 O O . LEU A 1 87 ? -15.485 8.801 12.604 1.00 84.56 87 LEU A O 1
ATOM 709 N N . LEU A 1 88 ? -14.463 6.945 11.865 1.00 82.81 88 LEU A N 1
ATOM 710 C CA . LEU A 1 88 ? -15.562 6.022 12.169 1.00 82.81 88 LEU A CA 1
ATOM 711 C C . LEU A 1 88 ? -15.642 5.636 13.647 1.00 82.81 88 LEU A C 1
ATOM 713 O O . LEU A 1 88 ? -16.736 5.518 14.189 1.00 82.81 88 LEU A O 1
ATOM 717 N N . TYR A 1 89 ? -14.498 5.459 14.308 1.00 81.25 89 TYR A N 1
ATOM 718 C CA . TYR A 1 89 ? -14.445 4.932 15.675 1.00 81.25 89 TYR A CA 1
ATOM 719 C C . TYR A 1 89 ? -14.034 5.969 16.723 1.00 81.25 89 TYR A C 1
ATOM 721 O O . TYR A 1 89 ? -13.942 5.634 17.901 1.00 81.25 89 TYR A O 1
ATOM 729 N N . ASN A 1 90 ? -13.793 7.218 16.309 1.00 84.50 90 ASN A N 1
ATOM 730 C CA . ASN A 1 90 ? -13.381 8.337 17.160 1.00 84.50 90 ASN A CA 1
ATOM 731 C C . ASN A 1 90 ? -12.205 8.000 18.102 1.00 84.50 90 ASN A C 1
ATOM 733 O O . ASN A 1 90 ? -12.138 8.433 19.252 1.00 84.50 90 ASN A O 1
ATOM 737 N N . ILE A 1 91 ? -11.268 7.181 17.623 1.00 86.44 91 ILE A N 1
ATOM 738 C CA . ILE A 1 91 ? -10.067 6.794 18.368 1.00 86.44 91 ILE A CA 1
ATOM 739 C C . ILE A 1 91 ? -8.884 7.711 18.023 1.00 86.44 91 ILE A C 1
ATOM 741 O O . ILE A 1 91 ? -8.849 8.355 16.976 1.00 86.44 91 ILE A O 1
ATOM 745 N N . LYS A 1 92 ? -7.864 7.762 18.893 1.00 86.94 92 LYS A N 1
ATOM 746 C CA . LYS A 1 92 ? -6.629 8.525 18.624 1.00 86.94 92 LYS A CA 1
ATOM 747 C C . LYS A 1 92 ? -6.017 8.106 17.278 1.00 86.94 92 LYS A C 1
ATOM 749 O O . LYS A 1 92 ? -5.925 6.913 16.981 1.00 86.94 92 LYS A O 1
ATOM 754 N N . PHE A 1 93 ? -5.540 9.081 16.499 1.00 82.12 93 PHE A N 1
ATOM 755 C CA . PHE A 1 93 ? -4.957 8.836 15.172 1.00 82.12 93 PHE A CA 1
ATOM 756 C C . PHE A 1 93 ? -3.820 7.810 15.228 1.00 82.12 93 PHE A C 1
ATOM 758 O O . PHE A 1 93 ? -3.831 6.852 14.467 1.00 82.12 93 PHE A O 1
ATOM 765 N N . THR A 1 94 ? -2.926 7.921 16.215 1.00 84.88 94 THR A N 1
ATOM 766 C CA . THR A 1 94 ? -1.834 6.962 16.439 1.00 84.88 94 THR A CA 1
ATOM 767 C C . THR A 1 94 ? -2.339 5.525 16.589 1.00 84.88 94 THR A C 1
ATOM 769 O O . THR A 1 94 ? -1.795 4.622 15.967 1.00 84.88 94 THR A O 1
ATOM 772 N N . LYS A 1 95 ? -3.423 5.301 17.349 1.00 81.56 95 LYS A N 1
ATOM 773 C CA . LYS A 1 95 ? -4.024 3.963 17.494 1.00 81.56 95 LYS A CA 1
ATOM 774 C C . LYS A 1 95 ? -4.630 3.473 16.177 1.00 81.56 95 LYS A C 1
ATOM 776 O O . LYS A 1 95 ? -4.497 2.305 15.845 1.00 81.56 95 LYS A O 1
ATOM 781 N N . SER A 1 96 ? -5.253 4.368 15.415 1.00 84.25 96 SER A N 1
ATOM 782 C CA . SER A 1 96 ? -5.855 4.045 14.113 1.00 84.25 96 SER A CA 1
ATOM 783 C C . SER A 1 96 ? -4.809 3.629 13.082 1.00 84.25 96 SER A C 1
ATOM 785 O O . SER A 1 96 ? -5.003 2.655 12.360 1.00 84.25 96 SER A O 1
ATOM 787 N N . VAL A 1 97 ? -3.679 4.337 13.054 1.00 83.44 97 VAL A N 1
ATOM 788 C CA . VAL A 1 97 ? -2.533 4.007 12.201 1.00 83.44 97 VAL A CA 1
ATOM 789 C C . VAL A 1 97 ? -1.926 2.665 12.609 1.00 83.44 97 VAL A C 1
ATOM 791 O O . VAL A 1 97 ? -1.629 1.864 11.734 1.00 83.44 97 VAL A O 1
ATOM 794 N N . ILE A 1 98 ? -1.819 2.365 13.910 1.00 85.44 98 ILE A N 1
ATOM 795 C CA . ILE A 1 98 ? -1.356 1.049 14.389 1.00 85.44 98 ILE A CA 1
ATOM 796 C C . ILE A 1 98 ? -2.285 -0.075 13.909 1.00 85.44 98 ILE A C 1
ATOM 798 O O . 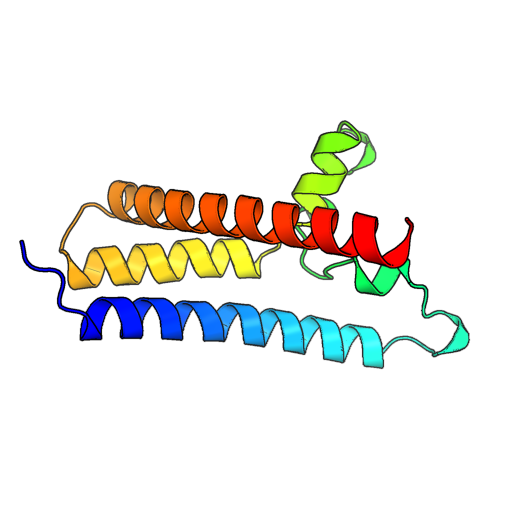ILE A 1 98 ? -1.799 -1.089 13.415 1.00 85.44 98 ILE A O 1
ATOM 802 N N . TYR A 1 99 ? -3.608 0.101 13.993 1.00 81.44 99 TYR A N 1
ATOM 803 C CA . TYR A 1 99 ? -4.549 -0.891 13.458 1.00 81.44 99 TYR A CA 1
ATOM 804 C C . TYR A 1 99 ? -4.398 -1.064 11.945 1.00 81.44 99 TYR A C 1
ATOM 806 O O . TYR A 1 99 ? -4.354 -2.192 11.458 1.00 81.44 99 TYR A O 1
ATOM 814 N N . SER A 1 100 ? -4.260 0.040 11.208 1.00 84.50 100 SER A N 1
ATOM 815 C CA . SER A 1 100 ? -4.021 0.001 9.765 1.00 84.50 100 SER A CA 1
ATOM 816 C C . SER A 1 100 ? -2.712 -0.708 9.409 1.00 84.50 100 SER A C 1
ATOM 818 O O . SER A 1 100 ? -2.683 -1.486 8.460 1.00 84.50 100 SER A O 1
ATOM 820 N N . LEU A 1 101 ? -1.643 -0.470 10.174 1.00 83.62 101 LEU A N 1
ATOM 821 C CA . LEU A 1 101 ? -0.361 -1.157 10.024 1.00 83.62 101 LEU A CA 1
ATOM 822 C C . LEU A 1 101 ? -0.496 -2.654 10.306 1.00 83.62 101 LEU A C 1
ATOM 824 O O . LEU A 1 101 ? 0.045 -3.456 9.556 1.00 83.62 101 LEU A O 1
ATOM 828 N N . GLY A 1 102 ? -1.251 -3.042 11.337 1.00 81.44 102 GLY A N 1
ATOM 829 C CA . GLY A 1 102 ? -1.510 -4.450 11.643 1.00 81.44 102 GLY A CA 1
ATOM 830 C C . GLY A 1 102 ? -2.196 -5.182 10.488 1.00 81.44 102 GLY A C 1
ATOM 831 O O . GLY A 1 102 ? -1.762 -6.263 10.095 1.00 81.44 102 GLY A O 1
ATOM 832 N N . VAL A 1 103 ? -3.218 -4.564 9.886 1.00 81.44 103 VAL A N 1
ATOM 833 C CA . VAL A 1 103 ? -3.883 -5.112 8.690 1.00 81.44 103 VAL A CA 1
ATOM 834 C C . VAL A 1 103 ? -2.914 -5.179 7.509 1.00 81.44 103 VAL A C 1
ATOM 836 O O . VAL A 1 103 ? -2.876 -6.184 6.807 1.00 81.44 103 VAL A O 1
ATOM 839 N N . TRP A 1 104 ? -2.097 -4.147 7.309 1.00 81.81 104 TRP A N 1
ATOM 840 C CA . TRP A 1 104 ? -1.115 -4.119 6.228 1.00 81.81 104 TRP A CA 1
ATOM 841 C C . TRP A 1 104 ? -0.052 -5.223 6.360 1.00 81.81 104 TRP A C 1
ATOM 843 O O . TRP A 1 104 ? 0.235 -5.915 5.387 1.00 81.81 104 TRP A O 1
ATOM 853 N N . VAL A 1 105 ? 0.464 -5.480 7.567 1.00 79.94 105 VAL A N 1
ATOM 854 C CA . VAL A 1 105 ? 1.396 -6.595 7.820 1.00 79.94 105 VAL A CA 1
ATOM 855 C C . VAL A 1 105 ? 0.747 -7.944 7.504 1.00 79.94 105 VAL A C 1
ATOM 857 O O . VAL A 1 105 ? 1.381 -8.795 6.883 1.00 79.94 105 VAL A O 1
ATOM 860 N N . LEU A 1 106 ? -0.524 -8.144 7.870 1.00 78.56 106 LEU A N 1
ATOM 861 C CA . LEU A 1 106 ? -1.255 -9.367 7.515 1.00 78.56 106 LEU A CA 1
ATOM 862 C C . LEU A 1 106 ? -1.379 -9.542 5.997 1.00 78.56 106 LEU A C 1
ATOM 864 O O . LEU A 1 106 ? -1.204 -10.654 5.497 1.00 78.56 106 LEU A O 1
ATOM 868 N N . VAL A 1 107 ? -1.625 -8.454 5.261 1.00 77.81 107 VAL A N 1
ATOM 869 C CA . VAL A 1 107 ? -1.647 -8.468 3.790 1.00 77.81 107 VAL A CA 1
ATOM 870 C C . VAL A 1 107 ? -0.283 -8.866 3.226 1.00 77.81 107 VAL A C 1
ATOM 872 O O . VAL A 1 107 ? -0.230 -9.736 2.359 1.00 77.81 107 VAL A O 1
ATOM 875 N N . LEU A 1 108 ? 0.818 -8.313 3.746 1.00 73.75 108 LEU A N 1
ATOM 876 C CA . LEU A 1 108 ? 2.170 -8.685 3.310 1.00 73.75 108 LEU A CA 1
ATOM 877 C C . LEU A 1 108 ? 2.490 -10.159 3.574 1.00 73.75 108 LEU A C 1
ATOM 879 O O . LEU A 1 108 ? 3.059 -10.830 2.710 1.00 73.75 108 LEU A O 1
ATOM 883 N N . ILE A 1 109 ? 2.113 -10.680 4.745 1.00 76.50 10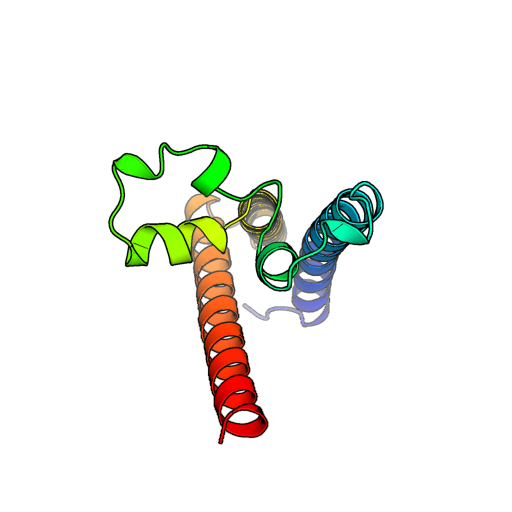9 ILE A N 1
ATOM 884 C CA . ILE A 1 109 ? 2.288 -12.099 5.085 1.00 76.50 109 ILE A CA 1
ATOM 885 C C . ILE A 1 109 ? 1.502 -12.968 4.101 1.00 76.50 109 ILE A C 1
ATOM 887 O O . ILE A 1 109 ? 2.050 -13.920 3.546 1.00 76.50 109 ILE A O 1
ATOM 891 N N . PHE A 1 110 ? 0.241 -12.619 3.838 1.00 74.50 110 PHE A N 1
ATOM 892 C CA . PHE A 1 110 ? -0.608 -13.349 2.900 1.00 74.50 110 PHE A CA 1
ATOM 893 C C . PHE A 1 110 ? -0.053 -13.318 1.470 1.00 74.50 110 PHE A C 1
ATOM 895 O O . PHE A 1 110 ? 0.051 -14.358 0.823 1.00 74.50 110 PHE A O 1
ATOM 902 N N . GLN A 1 111 ? 0.375 -12.147 0.995 1.00 71.06 111 GLN A N 1
ATOM 903 C CA . GLN A 1 111 ? 0.982 -11.978 -0.323 1.00 71.06 111 GLN A CA 1
ATOM 904 C C . GLN A 1 111 ? 2.295 -12.760 -0.451 1.00 71.06 111 GLN A C 1
ATOM 906 O O . GLN A 1 111 ? 2.539 -13.395 -1.474 1.00 71.06 111 GLN A O 1
ATOM 911 N N . THR A 1 112 ? 3.119 -12.770 0.599 1.00 71.88 112 THR A N 1
ATOM 912 C CA . THR A 1 112 ? 4.350 -13.570 0.645 1.00 71.88 112 THR A CA 1
ATOM 913 C C . THR A 1 112 ? 4.030 -15.062 0.596 1.00 71.88 112 THR A C 1
ATOM 915 O O . THR A 1 112 ? 4.648 -15.794 -0.174 1.00 71.88 112 THR A O 1
ATOM 918 N N . GLY A 1 113 ? 3.029 -15.511 1.360 1.00 73.56 113 GLY A N 1
ATOM 919 C CA . GLY A 1 113 ? 2.551 -16.894 1.333 1.00 73.56 113 GLY A CA 1
ATOM 920 C C . GLY A 1 113 ? 2.054 -17.316 -0.050 1.00 73.56 113 GLY A C 1
ATOM 921 O O . GLY A 1 113 ? 2.426 -18.385 -0.531 1.00 73.56 113 GLY A O 1
ATOM 922 N N . LEU A 1 114 ? 1.290 -16.453 -0.728 1.00 73.44 114 LEU A N 1
ATOM 923 C CA . LEU A 1 114 ? 0.860 -16.672 -2.111 1.00 73.44 114 LEU A CA 1
ATOM 924 C C . LEU A 1 114 ? 2.043 -16.736 -3.077 1.00 73.44 114 LEU A C 1
ATOM 926 O O . LEU A 1 114 ? 2.101 -17.649 -3.893 1.00 73.44 114 LEU A O 1
ATOM 930 N N . ASN A 1 115 ? 3.002 -15.815 -2.974 1.00 69.81 115 ASN A N 1
ATOM 931 C CA . ASN A 1 115 ? 4.188 -15.816 -3.831 1.00 69.81 115 ASN A CA 1
ATOM 932 C C . ASN A 1 115 ? 5.018 -17.090 -3.651 1.00 69.81 115 ASN A C 1
ATOM 934 O O . ASN A 1 115 ? 5.458 -17.667 -4.640 1.00 69.81 115 ASN A O 1
ATOM 938 N N . LEU A 1 116 ? 5.198 -17.560 -2.413 1.00 74.94 116 LEU A N 1
ATOM 939 C CA . LEU A 1 116 ? 5.888 -18.821 -2.128 1.00 74.94 116 LEU A CA 1
ATOM 940 C C . LEU A 1 116 ? 5.115 -20.028 -2.664 1.00 74.94 116 LEU A C 1
ATOM 942 O O . LEU A 1 116 ? 5.719 -20.936 -3.230 1.00 74.94 116 LEU A O 1
ATOM 946 N N . TYR A 1 117 ? 3.789 -20.034 -2.516 1.00 77.44 117 TYR A N 1
ATOM 947 C CA . TYR A 1 117 ? 2.936 -21.081 -3.071 1.00 77.44 117 TYR A CA 1
ATOM 948 C C . TYR A 1 117 ? 3.040 -21.134 -4.599 1.00 77.44 117 TYR A C 1
ATOM 950 O O . TYR A 1 117 ? 3.315 -22.190 -5.159 1.00 77.44 117 TYR A O 1
ATOM 958 N N . VAL A 1 118 ? 2.901 -19.990 -5.274 1.00 76.25 118 VAL A N 1
ATOM 959 C CA . VAL A 1 118 ? 3.037 -19.875 -6.732 1.00 76.25 118 VAL A CA 1
ATOM 960 C C . VAL A 1 118 ? 4.445 -20.273 -7.174 1.00 76.25 118 VAL A C 1
ATOM 962 O O . VAL A 1 118 ? 4.584 -21.084 -8.083 1.00 76.25 118 VAL A O 1
ATOM 965 N N . ALA A 1 119 ? 5.493 -19.790 -6.502 1.00 74.00 119 ALA A N 1
ATOM 966 C CA . ALA A 1 119 ? 6.867 -20.181 -6.807 1.00 74.00 119 ALA A CA 1
ATOM 967 C C . ALA A 1 119 ? 7.064 -21.699 -6.684 1.00 74.00 119 ALA A C 1
ATOM 969 O O . ALA A 1 119 ? 7.681 -22.304 -7.554 1.00 74.00 119 ALA A O 1
ATOM 970 N N . ARG A 1 120 ? 6.486 -22.334 -5.658 1.00 77.62 120 ARG A N 1
ATOM 971 C CA . ARG A 1 120 ? 6.539 -23.790 -5.483 1.00 77.62 120 ARG A CA 1
ATOM 972 C C . ARG A 1 120 ? 5.767 -24.553 -6.562 1.00 77.62 120 ARG A C 1
ATOM 974 O O . ARG A 1 120 ? 6.180 -25.645 -6.918 1.00 77.62 120 ARG A O 1
ATOM 981 N N . VAL A 1 121 ? 4.657 -24.009 -7.056 1.00 79.19 121 VAL A N 1
ATOM 982 C CA . VAL A 1 121 ? 3.821 -24.653 -8.085 1.00 79.19 121 VAL A CA 1
ATOM 983 C C . VAL A 1 121 ? 4.414 -24.507 -9.491 1.00 79.19 121 VAL A C 1
ATOM 985 O O . VAL A 1 121 ? 4.260 -25.414 -10.299 1.00 79.19 121 VAL A O 1
ATOM 988 N N . PHE A 1 122 ? 5.079 -23.389 -9.798 1.00 61.88 122 PHE A N 1
ATOM 989 C CA . PHE A 1 122 ? 5.611 -23.106 -11.141 1.00 61.88 122 PHE A CA 1
ATOM 990 C C . PHE A 1 122 ? 7.114 -23.391 -11.310 1.00 61.88 122 PHE A C 1
ATOM 992 O O . PHE A 1 122 ? 7.581 -23.478 -12.444 1.00 61.88 122 PHE A O 1
ATOM 999 N N . HIS A 1 123 ? 7.874 -23.523 -10.219 1.00 53.41 123 HIS A N 1
ATOM 1000 C CA . HIS A 1 123 ? 9.298 -23.896 -10.239 1.00 53.41 123 HIS A CA 1
ATOM 1001 C C . HIS A 1 123 ? 9.594 -25.232 -9.536 1.00 53.41 123 HIS A C 1
ATOM 1003 O O . HIS A 1 123 ? 10.764 -25.554 -9.325 1.00 53.41 123 HIS A O 1
ATOM 1009 N N . GLY A 1 124 ? 8.551 -25.972 -9.146 1.00 48.56 124 GLY A N 1
ATOM 1010 C CA . GLY A 1 124 ? 8.634 -27.337 -8.623 1.00 48.56 124 GLY A CA 1
ATOM 1011 C C . GLY A 1 124 ? 8.380 -28.383 -9.695 1.00 48.56 124 GLY A C 1
ATOM 1012 O O . GLY A 1 124 ? 7.643 -28.071 -10.656 1.00 48.56 124 GLY A O 1
#

pLDDT: mean 73.79, std 9.34, range [48.56, 86.94]

Secondary structure (DSSP, 8-state):
----HHHHHHHHHHHHHHHHHHHHHHHHHHHTS-GGG--HHHHH--TTBGGGTS-GGGS-HHHHHHHHH-BHHHHHHHHHHHHHHHHHH---HHHHHHHHHHHHHHHHHHHHHHHHHHHHHH--